Protein AF-A0A8F5BRM6-F1 (afdb_monomer_lite)

Organism: Saccharolobus shibatae (strain ATCC 51178 / DSM 5389 / JCM 8931 / NBRC 15437 / B12) (NCBI:txid523848)

Foldseek 3Di:
DDKKKWKAFPVGDTPDMPPPVDDCVVQVPADWDFDDDPPGMTITIGDPPPPD

pLDDT: mean 82.69, std 9.86, range [47.62, 91.44]

Radius of gyration: 10.8 Å; chains: 1; bounding box: 28×19×29 Å

Sequence (52 aa):
MPEVIVIMNKKGDILDFSPRSLDISKFLSKKPNEIYDDGELIRLRIDIASDV

Structure (mmCIF, N/CA/C/O backbone):
data_AF-A0A8F5BRM6-F1
#
_entry.id   AF-A0A8F5BRM6-F1
#
loop_
_atom_site.group_PDB
_atom_site.id
_atom_site.type_symbol
_atom_site.label_atom_id
_atom_site.label_alt_id
_atom_site.label_comp_id
_atom_site.label_asym_id
_atom_site.label_entity_id
_atom_site.label_seq_id
_atom_site.pdbx_PDB_ins_code
_atom_site.Cartn_x
_atom_site.Cartn_y
_atom_site.Cartn_z
_atom_site.occupancy
_atom_site.B_iso_or_equiv
_atom_site.auth_seq_id
_atom_site.auth_comp_id
_atom_site.auth_asym_id
_atom_site.auth_atom_id
_atom_site.pdbx_PDB_model_num
ATOM 1 N N . MET A 1 1 ? 0.431 3.390 -17.678 1.00 62.34 1 MET A N 1
ATOM 2 C CA . MET A 1 1 ? 1.353 3.839 -16.615 1.00 62.34 1 MET A CA 1
ATOM 3 C C . MET A 1 1 ? 1.302 2.791 -15.523 1.00 62.34 1 MET A C 1
ATOM 5 O O . MET A 1 1 ? 0.197 2.348 -15.237 1.00 6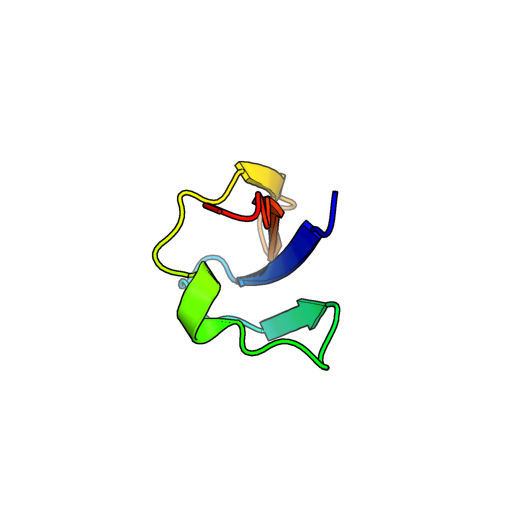2.34 1 MET A O 1
ATOM 9 N N . PRO A 1 2 ? 2.437 2.310 -14.998 1.00 74.50 2 PRO A N 1
ATOM 10 C CA . PRO A 1 2 ? 2.392 1.387 -13.878 1.00 74.50 2 PRO A CA 1
ATOM 11 C C . PRO A 1 2 ? 1.862 2.126 -12.639 1.00 74.50 2 PRO A C 1
ATOM 13 O O . PRO A 1 2 ? 2.248 3.262 -12.373 1.00 74.50 2 PRO A O 1
ATOM 16 N N . GLU A 1 3 ? 0.939 1.505 -11.915 1.00 80.62 3 GLU A N 1
ATOM 17 C CA . GLU A 1 3 ? 0.352 2.037 -10.685 1.00 80.62 3 GLU A CA 1
ATOM 18 C C . GLU A 1 3 ? 0.562 1.025 -9.558 1.00 80.62 3 GLU A C 1
ATOM 20 O O . GLU A 1 3 ? 0.513 -0.186 -9.792 1.00 80.62 3 GLU A O 1
ATOM 25 N N . VAL A 1 4 ? 0.828 1.518 -8.347 1.00 86.62 4 VAL A N 1
ATOM 26 C CA . VAL A 1 4 ? 0.802 0.694 -7.135 1.00 86.62 4 VAL A CA 1
ATOM 27 C C . VAL A 1 4 ? -0.446 1.041 -6.357 1.00 86.62 4 VAL A C 1
ATOM 29 O O . VAL A 1 4 ? -0.690 2.207 -6.057 1.00 86.62 4 VAL A O 1
ATOM 32 N N . ILE A 1 5 ? -1.218 0.028 -5.998 1.00 89.25 5 ILE A N 1
ATOM 33 C CA . ILE A 1 5 ? -2.295 0.161 -5.028 1.00 89.25 5 ILE A CA 1
ATOM 34 C C . ILE A 1 5 ? -1.743 -0.283 -3.682 1.00 89.25 5 ILE A C 1
ATOM 36 O O . ILE A 1 5 ? -1.239 -1.396 -3.558 1.00 89.25 5 ILE A O 1
ATOM 40 N N . VAL A 1 6 ? -1.844 0.581 -2.683 1.00 89.94 6 VAL A N 1
ATOM 41 C CA . VAL A 1 6 ? -1.452 0.330 -1.298 1.00 89.94 6 VAL A CA 1
ATOM 42 C C . VAL A 1 6 ? -2.712 0.311 -0.459 1.00 89.94 6 VAL A C 1
ATOM 44 O O . VAL A 1 6 ? -3.522 1.232 -0.527 1.00 89.94 6 VAL A O 1
ATOM 47 N N . ILE A 1 7 ? -2.888 -0.736 0.329 1.00 90.81 7 ILE A N 1
ATOM 48 C CA . ILE A 1 7 ? -3.970 -0.848 1.297 1.00 90.81 7 ILE A CA 1
ATOM 49 C C . ILE A 1 7 ? -3.375 -0.536 2.659 1.00 90.81 7 ILE A C 1
ATOM 51 O O . ILE A 1 7 ? -2.432 -1.195 3.095 1.00 90.81 7 ILE A O 1
ATOM 55 N N . MET A 1 8 ? -3.924 0.469 3.324 1.00 91.00 8 MET A N 1
ATOM 56 C CA . MET A 1 8 ? -3.505 0.912 4.645 1.00 91.00 8 MET A CA 1
ATOM 57 C C . MET A 1 8 ? -4.685 0.886 5.608 1.00 91.00 8 MET A C 1
ATOM 59 O O . MET 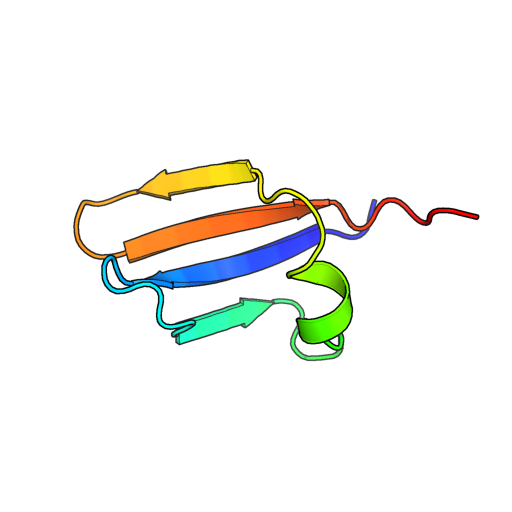A 1 8 ? -5.838 1.044 5.207 1.00 91.00 8 MET A O 1
ATOM 63 N N . ASN A 1 9 ? -4.407 0.703 6.893 1.00 91.44 9 ASN A N 1
ATOM 64 C CA . ASN A 1 9 ? -5.390 0.971 7.936 1.00 91.44 9 ASN A CA 1
ATOM 65 C C . ASN A 1 9 ? -5.360 2.463 8.336 1.00 91.44 9 ASN A C 1
ATOM 67 O O . ASN A 1 9 ? -4.433 3.207 8.007 1.00 91.44 9 ASN A O 1
ATOM 71 N N . LYS A 1 10 ? -6.348 2.900 9.122 1.00 85.50 10 LYS A N 1
ATOM 72 C CA . LYS A 1 10 ? -6.404 4.268 9.681 1.00 85.50 10 LYS A CA 1
ATOM 73 C C . LYS A 1 10 ? -5.254 4.626 10.626 1.00 85.50 10 LYS A C 1
ATOM 75 O O . LYS A 1 10 ? -5.035 5.804 10.893 1.00 85.50 10 LYS A O 1
ATOM 80 N N . LYS A 1 11 ? -4.543 3.631 11.159 1.00 87.38 11 LYS A N 1
ATOM 81 C CA . LYS A 1 11 ? -3.375 3.839 12.026 1.00 87.38 11 LYS A CA 1
ATOM 82 C C . LYS A 1 11 ? -2.104 4.136 11.225 1.00 87.38 11 LYS A C 1
ATOM 84 O O . LYS A 1 11 ? -1.109 4.534 11.820 1.00 87.38 11 LYS A O 1
ATOM 89 N N . GLY A 1 12 ? -2.150 3.988 9.899 1.00 83.25 12 GLY A N 1
ATOM 90 C CA . GLY A 1 12 ? -1.008 4.180 9.013 1.00 83.25 12 GLY A CA 1
ATOM 91 C C . GLY A 1 12 ? -0.205 2.905 8.742 1.00 83.25 12 GLY A C 1
ATOM 92 O O . GLY A 1 12 ? 0.842 2.988 8.107 1.00 83.25 12 GLY A O 1
ATOM 93 N N . ASP A 1 13 ? -0.671 1.732 9.181 1.00 88.69 13 ASP A N 1
ATOM 94 C CA . ASP A 1 13 ? -0.030 0.460 8.849 1.00 88.69 13 ASP A CA 1
ATOM 95 C C . ASP A 1 13 ? -0.419 0.023 7.435 1.00 88.69 13 ASP A C 1
ATOM 97 O O . ASP A 1 13 ? -1.601 -0.002 7.077 1.00 88.69 13 ASP A O 1
ATOM 101 N N . ILE A 1 14 ? 0.577 -0.370 6.643 1.00 88.81 14 ILE A N 1
ATOM 102 C CA . ILE A 1 14 ? 0.366 -0.987 5.332 1.00 88.81 14 ILE A CA 1
ATOM 103 C C . ILE A 1 14 ? -0.058 -2.437 5.551 1.00 88.81 14 ILE A C 1
ATOM 105 O O . ILE A 1 14 ? 0.669 -3.225 6.152 1.00 88.81 14 ILE A O 1
ATOM 109 N N . LEU A 1 15 ? -1.235 -2.784 5.043 1.00 90.19 15 LEU A N 1
ATOM 110 C CA . LEU A 1 15 ? -1.800 -4.126 5.128 1.00 90.19 15 LEU A CA 1
ATOM 111 C C . LEU A 1 15 ? -1.420 -4.974 3.917 1.00 90.19 15 LEU A C 1
ATOM 113 O O . LEU A 1 15 ? -1.103 -6.149 4.065 1.00 90.19 15 LEU A O 1
ATOM 117 N N . ASP A 1 16 ? -1.463 -4.386 2.721 1.00 89.69 16 ASP A N 1
ATOM 118 C CA . ASP A 1 16 ? -1.122 -5.071 1.476 1.00 89.69 16 ASP A CA 1
ATOM 119 C C . ASP A 1 16 ? -0.781 -4.057 0.378 1.00 89.69 16 ASP A C 1
ATOM 121 O O . ASP A 1 16 ? -1.111 -2.873 0.482 1.00 89.69 16 ASP A O 1
ATOM 125 N N . PHE A 1 17 ? -0.130 -4.511 -0.690 1.00 89.38 17 PHE A N 1
ATOM 126 C CA . PHE A 1 17 ? 0.089 -3.698 -1.879 1.00 89.38 17 PHE A CA 1
ATOM 127 C C . PHE A 1 17 ? 0.176 -4.543 -3.147 1.00 89.38 17 PHE A C 1
ATOM 129 O O . PHE A 1 17 ? 0.567 -5.711 -3.125 1.00 89.38 17 PHE A O 1
ATOM 136 N N . SER A 1 18 ? -0.156 -3.926 -4.278 1.00 87.94 18 SER A N 1
ATOM 137 C CA . SER A 1 18 ? -0.137 -4.569 -5.586 1.00 87.94 18 SER A CA 1
ATOM 138 C C . SER A 1 18 ? 0.368 -3.614 -6.669 1.00 87.94 18 SER A C 1
ATOM 140 O O . SER A 1 18 ? -0.073 -2.465 -6.689 1.00 87.94 18 SER A O 1
ATOM 142 N N . PRO A 1 19 ? 1.247 -4.066 -7.585 1.00 85.81 19 PRO A N 1
ATOM 143 C CA . PRO A 1 19 ? 1.794 -5.424 -7.685 1.00 85.81 19 PRO A CA 1
ATOM 144 C C . PRO A 1 19 ? 2.892 -5.715 -6.643 1.00 85.81 19 PRO A C 1
ATOM 146 O O . PRO A 1 19 ? 3.777 -4.897 -6.407 1.00 85.81 19 PRO A O 1
ATOM 149 N N . ARG A 1 20 ? 2.881 -6.930 -6.067 1.00 82.50 20 ARG A N 1
ATOM 150 C CA . ARG A 1 20 ? 3.856 -7.383 -5.045 1.00 82.50 20 ARG A CA 1
ATOM 151 C C . ARG A 1 20 ? 5.287 -7.554 -5.563 1.00 82.50 20 ARG A C 1
ATOM 153 O O . ARG A 1 20 ? 6.214 -7.705 -4.778 1.00 82.50 20 ARG A O 1
ATOM 160 N N . SER A 1 21 ? 5.467 -7.563 -6.882 1.00 82.75 21 SER A N 1
ATOM 161 C CA . SER A 1 21 ? 6.777 -7.661 -7.531 1.00 82.75 21 SER A CA 1
ATOM 162 C C . SER A 1 21 ? 7.584 -6.361 -7.472 1.00 82.75 21 SER A C 1
ATOM 164 O O . SER A 1 2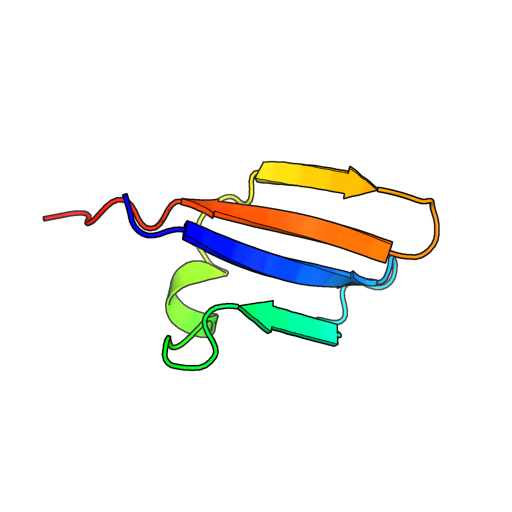1 ? 8.753 -6.359 -7.849 1.00 82.75 21 SER A O 1
ATOM 166 N N . LEU A 1 22 ? 6.965 -5.250 -7.066 1.00 80.69 22 LEU A N 1
ATOM 167 C CA . LEU A 1 22 ? 7.609 -3.947 -6.970 1.00 80.69 22 LEU A CA 1
ATOM 168 C C . LEU A 1 22 ? 7.986 -3.633 -5.524 1.00 80.69 22 LEU A C 1
ATOM 170 O O . LEU A 1 22 ? 7.249 -3.937 -4.591 1.00 80.69 22 LEU A O 1
ATOM 174 N N . ASP A 1 23 ? 9.130 -2.977 -5.350 1.00 82.94 23 ASP A N 1
ATOM 175 C CA . ASP A 1 23 ? 9.557 -2.490 -4.042 1.00 82.94 23 ASP A CA 1
ATOM 176 C C . ASP A 1 23 ? 8.780 -1.219 -3.690 1.00 82.94 23 ASP A C 1
ATOM 178 O O . ASP A 1 23 ? 9.106 -0.121 -4.151 1.00 82.94 23 ASP A O 1
ATOM 182 N N . ILE A 1 24 ? 7.723 -1.381 -2.895 1.00 79.44 24 ILE A N 1
ATOM 183 C CA . ILE A 1 24 ? 6.843 -0.281 -2.503 1.00 79.44 24 ILE A CA 1
ATOM 184 C C . ILE A 1 24 ? 7.574 0.833 -1.747 1.00 79.44 24 ILE A C 1
ATOM 186 O O . ILE A 1 24 ? 7.201 1.997 -1.876 1.00 79.44 24 ILE A O 1
ATOM 190 N N . SER A 1 25 ? 8.656 0.518 -1.031 1.00 82.19 25 SER A N 1
ATOM 191 C CA . SER A 1 25 ? 9.414 1.489 -0.231 1.00 82.19 25 SER A CA 1
ATOM 192 C C . SER A 1 25 ? 9.958 2.636 -1.083 1.00 82.19 25 SER A C 1
ATOM 194 O O . SER A 1 25 ? 10.050 3.768 -0.617 1.00 82.19 25 SER A O 1
ATOM 196 N N . LYS A 1 26 ? 10.257 2.369 -2.363 1.00 79.94 26 LYS A N 1
ATOM 197 C CA . LYS A 1 26 ? 10.702 3.384 -3.335 1.00 79.94 26 LYS A CA 1
ATOM 198 C C . LYS A 1 26 ? 9.592 4.345 -3.758 1.00 79.94 26 LYS A C 1
ATOM 200 O O . LYS A 1 26 ? 9.876 5.430 -4.261 1.00 79.94 26 LYS A O 1
ATOM 205 N N . PHE A 1 27 ? 8.338 3.944 -3.578 1.00 79.69 27 PHE A N 1
ATOM 206 C CA . PHE A 1 27 ? 7.158 4.687 -4.006 1.00 79.69 27 PHE A CA 1
ATOM 207 C C . PHE A 1 27 ? 6.415 5.338 -2.836 1.00 79.69 27 PHE A C 1
ATOM 209 O O . PHE A 1 27 ? 5.726 6.320 -3.070 1.00 79.69 27 PHE A O 1
ATOM 216 N N . LEU A 1 28 ? 6.608 4.887 -1.588 1.00 75.62 28 LEU A N 1
ATOM 217 C CA . LEU A 1 28 ? 6.037 5.532 -0.390 1.00 75.62 28 LEU A CA 1
ATOM 218 C C . LEU A 1 28 ? 6.470 6.997 -0.223 1.00 75.62 28 LEU A C 1
ATOM 220 O O . LEU A 1 28 ? 5.743 7.788 0.369 1.00 75.62 28 LEU A O 1
ATOM 224 N N . SER A 1 29 ? 7.631 7.371 -0.767 1.00 77.94 29 SER A N 1
ATOM 225 C CA . SER A 1 29 ? 8.101 8.762 -0.801 1.00 77.94 29 SER A CA 1
ATOM 226 C C . SER A 1 29 ? 7.345 9.636 -1.811 1.00 77.94 29 SER A C 1
ATOM 228 O O . SER A 1 29 ? 7.429 10.862 -1.743 1.00 77.94 29 SER A O 1
ATOM 230 N N . LYS A 1 30 ? 6.634 9.035 -2.776 1.00 81.38 30 LYS A N 1
ATOM 231 C CA . LYS A 1 30 ? 5.788 9.762 -3.728 1.00 81.38 30 LYS A CA 1
ATOM 232 C C . LYS A 1 30 ? 4.441 10.057 -3.084 1.00 81.38 30 LYS A C 1
ATOM 234 O O . LYS A 1 30 ? 3.946 9.270 -2.288 1.00 81.38 30 LYS A O 1
ATOM 239 N N . LYS A 1 31 ? 3.827 11.182 -3.460 1.00 79.31 31 LYS A N 1
ATOM 240 C CA . LYS A 1 31 ? 2.512 11.575 -2.946 1.00 79.31 31 LYS A CA 1
ATOM 241 C C . LYS A 1 31 ? 1.452 10.553 -3.396 1.00 79.31 31 LYS A C 1
ATOM 243 O O . LYS A 1 31 ? 1.197 10.475 -4.599 1.00 79.31 31 LYS A O 1
ATOM 248 N N . PRO A 1 32 ? 0.840 9.786 -2.476 1.00 84.31 32 PRO A N 1
ATOM 249 C CA . PRO A 1 32 ? -0.251 8.893 -2.825 1.00 84.31 32 PRO A CA 1
ATOM 250 C C . PRO A 1 32 ? -1.528 9.686 -3.117 1.00 84.31 32 PRO A C 1
ATOM 252 O O . PRO A 1 32 ? -1.796 10.715 -2.494 1.00 84.31 32 PRO A O 1
ATOM 255 N N . ASN A 1 33 ? -2.336 9.167 -4.033 1.00 87.94 33 ASN A N 1
ATOM 256 C CA . ASN A 1 33 ? -3.704 9.594 -4.274 1.00 87.94 33 ASN A CA 1
ATOM 257 C C . ASN A 1 33 ? -4.648 8.639 -3.542 1.00 87.94 33 ASN A C 1
ATOM 259 O O . ASN A 1 33 ? -4.676 7.446 -3.835 1.00 87.94 33 ASN A O 1
ATOM 263 N N . GLU A 1 34 ? -5.424 9.143 -2.588 1.00 88.62 34 GLU A N 1
ATOM 264 C CA . GLU A 1 34 ? -6.477 8.348 -1.958 1.00 88.62 34 GLU A CA 1
ATOM 265 C C . GLU A 1 34 ? -7.588 8.073 -2.973 1.00 88.62 34 GLU A C 1
ATOM 267 O O . GLU A 1 34 ? -8.120 8.994 -3.593 1.00 88.62 34 GLU A O 1
ATOM 272 N N . ILE A 1 35 ? -7.897 6.794 -3.181 1.00 89.25 35 ILE A N 1
ATOM 273 C CA . ILE A 1 35 ? -8.906 6.354 -4.154 1.00 89.25 35 ILE A CA 1
ATOM 274 C C . ILE A 1 35 ? -10.107 5.678 -3.490 1.00 89.25 35 ILE A C 1
ATOM 276 O O . ILE A 1 35 ? -11.135 5.499 -4.140 1.00 89.25 35 ILE A O 1
ATOM 280 N N . TYR A 1 36 ? -9.982 5.268 -2.225 1.00 87.81 36 TYR A N 1
ATOM 281 C CA . TYR A 1 36 ? -11.055 4.626 -1.471 1.00 87.81 36 TYR A CA 1
ATOM 282 C C . TYR A 1 36 ? -10.798 4.735 0.033 1.00 87.81 36 TYR A C 1
ATOM 284 O O . TYR A 1 36 ? -9.682 4.470 0.477 1.00 87.81 36 TYR A O 1
ATOM 292 N N . ASP A 1 37 ? -11.839 5.041 0.801 1.00 89.12 37 ASP A N 1
ATOM 293 C CA . ASP A 1 37 ? -11.827 5.042 2.263 1.00 89.12 37 ASP A CA 1
ATOM 294 C C . ASP A 1 37 ? -13.195 4.581 2.781 1.00 89.12 37 ASP A C 1
ATOM 296 O O . ASP A 1 37 ? -14.216 5.195 2.477 1.00 89.12 37 ASP A O 1
ATOM 300 N N . ASP A 1 38 ? -13.208 3.487 3.542 1.00 86.12 38 ASP A N 1
ATOM 301 C CA . ASP A 1 38 ? -14.422 2.910 4.147 1.00 86.12 38 ASP A CA 1
ATOM 302 C C . ASP A 1 38 ? -14.563 3.255 5.639 1.00 86.12 38 ASP A C 1
ATOM 304 O O . ASP A 1 38 ? -15.466 2.786 6.320 1.00 86.12 38 ASP A O 1
ATOM 308 N N . GLY A 1 39 ? -13.631 4.033 6.195 1.00 82.94 39 GLY A N 1
ATOM 309 C CA . GLY A 1 39 ? -13.546 4.288 7.633 1.00 82.94 39 GLY A CA 1
ATOM 310 C C . GLY A 1 39 ? -12.677 3.278 8.387 1.00 82.94 39 GLY A C 1
ATOM 311 O O . GLY A 1 39 ? -12.057 3.661 9.376 1.00 82.94 39 GLY A O 1
ATOM 312 N N . GLU A 1 40 ? -12.534 2.042 7.900 1.00 86.19 40 GLU A N 1
ATOM 313 C CA . GLU A 1 40 ? -11.589 1.049 8.448 1.00 86.19 40 GLU A CA 1
ATOM 314 C C . GLU A 1 40 ? -10.308 0.918 7.612 1.00 86.19 40 GLU A C 1
ATOM 316 O O . GLU A 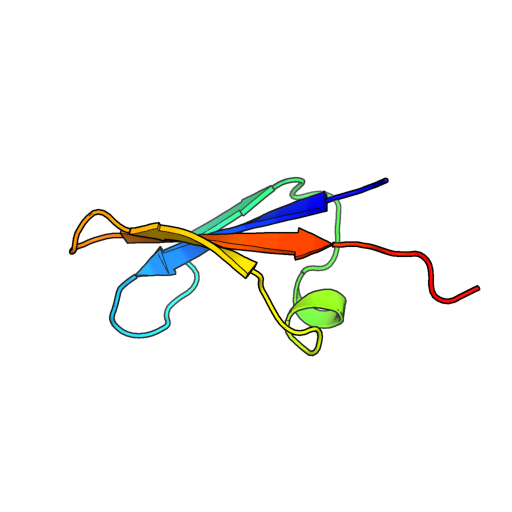1 40 ? -9.200 0.803 8.149 1.00 86.19 40 GLU A O 1
ATOM 321 N N . LEU A 1 41 ? -10.459 0.965 6.288 1.00 89.69 41 LEU A N 1
ATOM 322 C CA . LEU A 1 41 ? -9.404 0.717 5.312 1.00 89.69 41 LEU A CA 1
ATOM 323 C C . LEU A 1 41 ? -9.309 1.877 4.330 1.00 89.69 41 LEU A C 1
ATOM 325 O O . LEU A 1 41 ? -10.320 2.331 3.798 1.00 89.69 41 LEU A O 1
ATOM 329 N N . ILE A 1 42 ? -8.077 2.277 4.037 1.00 90.81 42 ILE A N 1
ATOM 330 C CA . ILE A 1 42 ? -7.741 3.287 3.043 1.00 90.81 42 ILE A CA 1
ATOM 331 C C . ILE A 1 42 ? -7.012 2.589 1.898 1.00 90.81 42 ILE A C 1
ATOM 333 O O . ILE A 1 42 ? -6.081 1.812 2.119 1.00 90.81 42 ILE A O 1
ATOM 337 N N . ARG A 1 43 ? -7.413 2.865 0.657 1.00 90.38 43 ARG A N 1
ATOM 338 C CA . ARG A 1 43 ? -6.665 2.460 -0.535 1.00 90.38 43 ARG A CA 1
ATOM 339 C C . ARG A 1 43 ? -6.046 3.688 -1.167 1.00 90.38 43 ARG A C 1
ATOM 341 O O . ARG A 1 43 ? -6.732 4.642 -1.534 1.00 90.38 43 ARG A O 1
ATOM 348 N N . LEU A 1 44 ? -4.740 3.619 -1.332 1.00 90.00 44 LEU A N 1
ATOM 349 C CA . LEU A 1 44 ? -3.927 4.650 -1.935 1.00 90.00 44 LEU A CA 1
ATOM 350 C C . LEU A 1 44 ? -3.424 4.152 -3.284 1.00 90.00 44 LEU A C 1
ATOM 352 O O . LEU A 1 44 ? -2.876 3.058 -3.383 1.00 90.00 44 LEU A O 1
ATOM 356 N N . ARG A 1 45 ? -3.585 4.960 -4.324 1.00 89.12 45 ARG A N 1
ATOM 357 C CA . ARG A 1 45 ? -2.911 4.787 -5.607 1.00 89.12 45 ARG A CA 1
ATOM 358 C C . ARG A 1 45 ? -1.635 5.611 -5.599 1.00 89.12 45 ARG A C 1
ATOM 360 O O . ARG A 1 45 ? -1.671 6.811 -5.346 1.00 89.12 45 ARG A O 1
ATOM 367 N N . ILE A 1 46 ? -0.519 4.987 -5.937 1.00 88.38 46 ILE A N 1
ATOM 368 C CA . ILE A 1 46 ? 0.739 5.674 -6.198 1.00 88.38 46 ILE A CA 1
ATOM 369 C C . ILE A 1 46 ? 1.058 5.509 -7.676 1.00 88.38 46 ILE A C 1
ATOM 371 O O . ILE A 1 46 ? 1.297 4.400 -8.160 1.00 88.38 46 ILE A O 1
ATOM 375 N N . ASP A 1 47 ? 1.056 6.627 -8.393 1.00 84.62 47 ASP A N 1
ATOM 376 C CA . ASP A 1 47 ? 1.421 6.654 -9.799 1.00 84.62 47 ASP A CA 1
ATOM 377 C C . ASP A 1 47 ? 2.931 6.445 -9.944 1.00 84.62 47 ASP A C 1
ATOM 379 O O . ASP A 1 47 ? 3.764 7.264 -9.532 1.00 84.62 47 ASP A O 1
ATOM 383 N N . ILE A 1 48 ? 3.302 5.332 -10.575 1.00 77.75 48 ILE A N 1
ATOM 384 C CA . ILE A 1 48 ? 4.680 5.045 -10.954 1.00 77.75 48 ILE A CA 1
ATOM 385 C C . ILE A 1 48 ? 4.927 5.727 -12.296 1.00 77.75 48 ILE A C 1
ATOM 387 O O . ILE A 1 48 ? 5.184 5.095 -13.318 1.00 77.75 48 ILE A O 1
ATOM 391 N N . ALA A 1 49 ? 4.816 7.055 -12.315 1.00 66.50 49 ALA A N 1
ATOM 392 C CA . ALA A 1 49 ? 5.426 7.818 -13.387 1.00 66.50 49 ALA A CA 1
ATOM 393 C C . ALA A 1 49 ? 6.928 7.517 -13.316 1.00 66.50 49 ALA A C 1
ATOM 395 O O . ALA A 1 49 ? 7.563 7.777 -12.286 1.00 66.50 49 ALA A O 1
ATOM 396 N N . SER A 1 50 ? 7.464 6.871 -14.353 1.00 54.16 50 SER A N 1
ATOM 397 C CA . SER A 1 50 ? 8.902 6.831 -14.576 1.00 54.16 50 SER A CA 1
ATOM 398 C C . SER A 1 50 ? 9.355 8.280 -14.651 1.00 54.16 50 SER A C 1
AT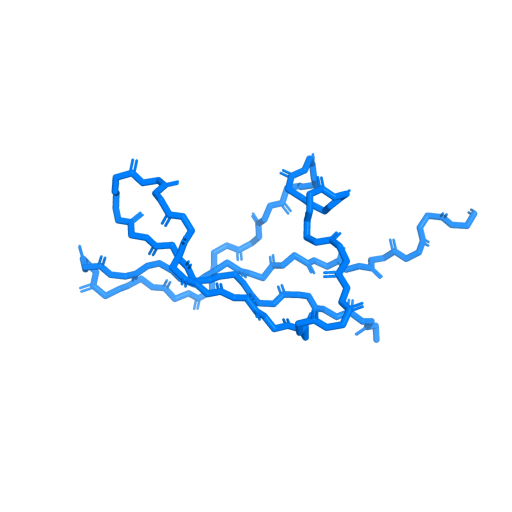OM 400 O O . SER A 1 50 ? 9.105 8.949 -15.648 1.00 54.16 50 SER A O 1
ATOM 402 N N . ASP A 1 51 ? 9.953 8.768 -13.570 1.00 51.03 51 ASP A N 1
ATOM 403 C CA . ASP A 1 51 ? 10.880 9.885 -13.656 1.00 51.03 51 ASP A CA 1
ATOM 404 C C . ASP A 1 51 ? 12.072 9.300 -14.426 1.00 51.03 51 ASP A C 1
ATOM 406 O O . ASP A 1 51 ? 12.883 8.559 -13.863 1.00 51.03 51 ASP A O 1
ATOM 410 N N . VAL A 1 52 ? 12.013 9.431 -15.753 1.00 47.62 52 VAL A N 1
ATOM 411 C CA . VAL A 1 52 ? 13.120 9.174 -16.682 1.00 47.62 52 VAL A CA 1
ATOM 412 C C . VAL A 1 52 ? 13.957 10.430 -16.800 1.00 47.62 52 VAL A C 1
ATOM 414 O O . VAL A 1 52 ? 13.349 11.516 -16.919 1.00 47.62 52 VAL A O 1
#

Secondary structure (DSSP, 8-state):
--EEEEEEETTS-EEEEESTTS-GGGTTTS-PEEEEE-SSEEEEEE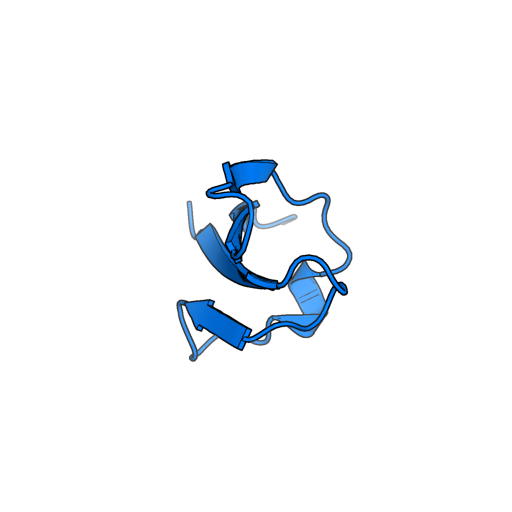E-----